Protein AF-A0A9W9EZK3-F1 (afdb_monomer_lite)

Secondary structure (DSSP, 8-state):
----HHHHHHHHHHHHHTTHHHHHHHHHHHH-TTSHHHHHHHHHHHHHHHHHHHHHHHHHHHHHHTT---

pLDDT: mean 82.79, std 8.2, range [50.56, 92.38]

Sequence (70 aa):
MGFGYKLAETQSFTAASNNFELAIVVTVATFGANSNQALASTVRPLIEVPVLLGLVYAVKFMAKRLDWKD

Radius of gyration: 16.81 Å; chains: 1; bounding box: 35×15×46 Å

Organism: NCBI:txid1131581

Structure (mmCIF, N/CA/C/O backbone):
data_AF-A0A9W9EZK3-F1
#
_entry.id   AF-A0A9W9EZK3-F1
#
loop_
_atom_site.group_PDB
_atom_site.id
_atom_site.type_symbol
_atom_site.label_atom_id
_atom_site.label_alt_id
_atom_site.label_comp_id
_atom_site.label_asym_id
_atom_site.label_entity_id
_atom_site.label_seq_id
_atom_site.pdbx_PDB_ins_code
_atom_site.Cartn_x
_atom_site.Cartn_y
_atom_site.Cartn_z
_atom_site.occupancy
_atom_site.B_iso_or_equiv
_atom_site.auth_seq_id
_atom_site.auth_comp_id
_atom_site.auth_asym_id
_atom_site.auth_atom_id
_atom_site.pdbx_PDB_model_num
ATOM 1 N N . MET A 1 1 ? 3.144 -11.278 22.932 1.00 50.56 1 MET A N 1
ATOM 2 C CA . MET A 1 1 ? 3.873 -10.073 22.479 1.00 50.56 1 MET A CA 1
ATOM 3 C C . MET A 1 1 ? 2.837 -9.003 22.189 1.00 50.56 1 MET A C 1
ATOM 5 O O . MET A 1 1 ? 2.180 -9.061 21.161 1.00 50.56 1 MET A O 1
ATOM 9 N N . GLY A 1 2 ? 2.583 -8.137 23.171 1.00 61.06 2 GLY A N 1
ATOM 10 C CA . GLY A 1 2 ? 1.539 -7.114 23.108 1.00 61.06 2 GLY A CA 1
ATOM 11 C C . GLY A 1 2 ? 2.056 -5.848 22.441 1.00 61.06 2 GLY A C 1
ATOM 12 O O . GLY A 1 2 ? 2.553 -4.956 23.121 1.00 61.06 2 GLY A O 1
ATOM 13 N N . PHE A 1 3 ? 1.944 -5.772 21.119 1.00 63.72 3 PHE A N 1
ATOM 14 C CA . PHE A 1 3 ? 1.979 -4.481 20.445 1.00 63.72 3 PHE A CA 1
ATOM 15 C C . PHE A 1 3 ? 0.592 -3.856 20.601 1.00 63.72 3 PHE A C 1
ATOM 17 O O . PHE A 1 3 ? -0.402 -4.476 20.230 1.00 63.72 3 PHE A O 1
ATOM 24 N N . GLY A 1 4 ? 0.513 -2.667 21.206 1.00 77.38 4 GLY A N 1
ATOM 25 C CA . GLY A 1 4 ? -0.752 -1.936 21.314 1.00 77.38 4 GLY A CA 1
ATOM 26 C C . GLY A 1 4 ? -1.361 -1.706 19.929 1.00 77.38 4 GLY A C 1
ATOM 27 O O . GLY A 1 4 ? -0.616 -1.554 18.957 1.00 77.38 4 GLY A O 1
ATOM 28 N N . TYR A 1 5 ? -2.693 -1.676 19.846 1.00 77.56 5 TYR A N 1
ATOM 29 C CA . TYR A 1 5 ? -3.467 -1.584 18.599 1.00 77.56 5 TYR A CA 1
ATOM 30 C C . TYR A 1 5 ? -2.901 -0.532 17.632 1.00 77.56 5 TYR A C 1
ATOM 32 O O . TYR A 1 5 ? -2.507 -0.853 16.514 1.00 77.56 5 TYR A O 1
ATOM 40 N N . LYS A 1 6 ? -2.665 0.681 18.137 1.00 79.19 6 LYS A N 1
ATOM 41 C CA . LYS A 1 6 ? -2.057 1.801 17.403 1.00 79.19 6 LYS A CA 1
ATOM 42 C C . LYS A 1 6 ? -0.711 1.476 16.732 1.00 79.19 6 LYS A C 1
ATOM 44 O O . LYS A 1 6 ? -0.408 1.963 15.642 1.00 79.19 6 LYS A O 1
ATOM 49 N N . LEU A 1 7 ? 0.126 0.682 17.398 1.00 83.19 7 LEU A N 1
ATOM 50 C CA . LEU A 1 7 ? 1.457 0.312 16.914 1.00 83.19 7 LEU A CA 1
ATOM 51 C C . LEU A 1 7 ? 1.348 -0.781 15.846 1.00 83.19 7 LEU A C 1
ATOM 53 O O . LEU A 1 7 ? 1.988 -0.673 14.804 1.00 83.19 7 LEU A O 1
ATOM 57 N N . ALA A 1 8 ? 0.482 -1.774 16.063 1.00 84.19 8 ALA A N 1
ATOM 58 C CA . ALA A 1 8 ? 0.199 -2.821 15.084 1.00 84.19 8 ALA A CA 1
ATOM 59 C C . ALA A 1 8 ? -0.443 -2.261 13.801 1.00 84.19 8 ALA A C 1
ATOM 61 O O . ALA A 1 8 ? -0.029 -2.636 12.704 1.00 84.19 8 ALA A O 1
ATOM 62 N N . GLU A 1 9 ? -1.386 -1.320 13.917 1.00 83.88 9 GLU A N 1
ATOM 63 C CA . GLU A 1 9 ? -1.985 -0.622 12.773 1.00 83.88 9 GLU A CA 1
ATOM 64 C C . GLU A 1 9 ? -0.926 0.126 11.961 1.00 83.88 9 GLU A C 1
ATOM 66 O O . GLU A 1 9 ? -0.765 -0.121 10.766 1.00 83.88 9 GLU A O 1
ATOM 71 N N . THR A 1 10 ? -0.150 0.996 12.616 1.00 85.50 10 THR A N 1
ATOM 72 C CA . THR A 1 10 ? 0.867 1.822 11.942 1.00 85.50 10 THR A CA 1
ATOM 73 C C . THR A 1 10 ? 1.909 0.958 11.228 1.00 85.50 10 THR A C 1
ATOM 75 O O . THR A 1 10 ? 2.289 1.255 10.094 1.00 85.50 10 THR A O 1
ATOM 78 N N . GLN A 1 11 ? 2.347 -0.137 11.859 1.00 86.94 11 GLN A N 1
ATOM 79 C CA . GLN A 1 11 ? 3.285 -1.085 11.253 1.00 86.94 11 GLN A CA 1
ATOM 80 C C . GLN A 1 11 ? 2.665 -1.814 10.055 1.00 86.94 11 GLN A C 1
ATOM 82 O O . GLN A 1 11 ? 3.324 -1.954 9.029 1.00 86.94 11 GLN A O 1
ATOM 87 N N . SER A 1 12 ? 1.395 -2.215 10.143 1.00 84.56 12 SER A N 1
ATOM 88 C CA . SER A 1 12 ? 0.693 -2.904 9.051 1.00 84.56 12 SER A CA 1
ATOM 89 C C . SER A 1 12 ? 0.518 -2.004 7.823 1.00 84.56 12 SER A C 1
ATOM 91 O O . SER A 1 12 ? 0.805 -2.433 6.706 1.00 84.56 12 SER A O 1
ATOM 93 N N . PHE A 1 13 ? 0.120 -0.740 8.017 1.00 83.88 13 PHE A N 1
ATOM 94 C CA . PHE A 1 13 ? -0.007 0.234 6.925 1.00 83.88 13 PHE A CA 1
ATOM 95 C C . PHE A 1 13 ? 1.351 0.598 6.308 1.00 83.88 13 PHE A C 1
ATOM 97 O O . PHE A 1 13 ? 1.471 0.676 5.087 1.00 83.88 13 PHE A O 1
ATOM 104 N N . THR A 1 14 ? 2.392 0.752 7.132 1.00 86.25 14 THR A N 1
ATOM 105 C CA . THR A 1 14 ? 3.759 1.022 6.648 1.00 86.25 14 THR A CA 1
ATOM 106 C C . THR A 1 14 ? 4.311 -0.153 5.840 1.00 86.25 14 THR A C 1
ATOM 108 O O . THR A 1 14 ? 4.845 0.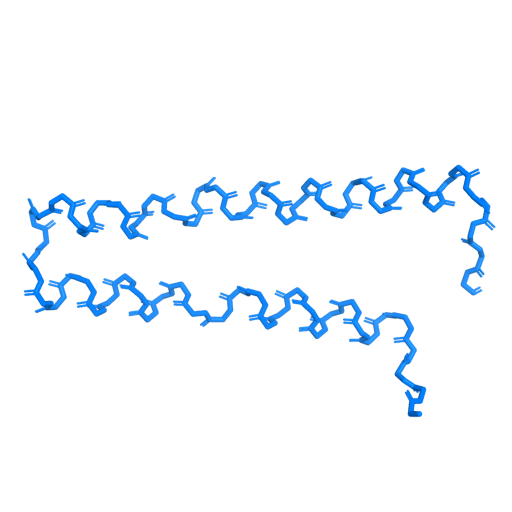034 4.748 1.00 86.25 14 THR A O 1
ATOM 111 N N . ALA A 1 15 ? 4.156 -1.380 6.346 1.00 83.50 15 ALA A N 1
ATOM 112 C CA . ALA A 1 15 ? 4.634 -2.582 5.672 1.00 83.50 15 ALA A CA 1
ATOM 113 C C . ALA A 1 15 ? 3.917 -2.828 4.335 1.00 83.50 15 ALA A C 1
ATOM 115 O O . ALA A 1 15 ? 4.554 -3.267 3.378 1.00 83.50 15 ALA A O 1
ATOM 116 N N . ALA A 1 16 ? 2.620 -2.511 4.248 1.00 82.44 16 ALA A N 1
ATOM 117 C CA . ALA A 1 16 ? 1.855 -2.631 3.009 1.00 82.44 16 ALA A CA 1
ATOM 118 C C . ALA A 1 16 ? 2.358 -1.681 1.901 1.00 82.44 16 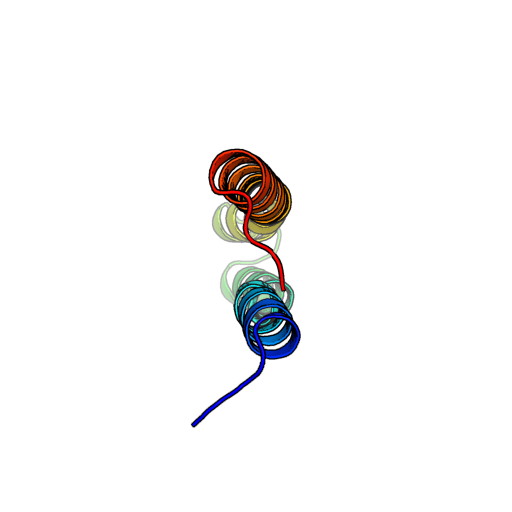ALA A C 1
ATOM 120 O O . ALA A 1 16 ? 2.363 -2.072 0.735 1.00 82.44 16 ALA A O 1
ATOM 121 N N . SER A 1 17 ? 2.844 -0.487 2.267 1.00 77.50 17 SER A N 1
ATOM 122 C CA . SER A 1 17 ? 3.145 0.597 1.317 1.00 77.50 17 SER A CA 1
ATOM 123 C C . SER A 1 17 ? 4.615 0.687 0.850 1.00 77.50 17 SER A C 1
ATOM 125 O O . SER A 1 17 ? 4.916 1.340 -0.145 1.00 77.50 17 SER A O 1
ATOM 127 N N . ASN A 1 18 ? 5.560 -0.009 1.493 1.00 80.94 18 ASN A N 1
ATOM 128 C CA . ASN A 1 18 ? 7.005 0.251 1.326 1.00 80.94 18 ASN A CA 1
ATOM 129 C C . ASN A 1 18 ? 7.629 -0.118 -0.048 1.00 80.94 18 ASN A C 1
ATOM 131 O O . ASN A 1 18 ? 8.728 0.320 -0.365 1.00 80.94 18 ASN A O 1
ATOM 135 N N . ASN A 1 19 ? 6.981 -0.935 -0.885 1.00 83.81 19 ASN A N 1
ATOM 136 C CA . ASN A 1 19 ? 7.627 -1.494 -2.090 1.00 83.81 19 ASN A CA 1
ATOM 137 C C . ASN A 1 19 ? 7.177 -0.879 -3.425 1.00 83.81 19 ASN A C 1
ATOM 139 O O . ASN A 1 19 ? 7.550 -1.384 -4.486 1.00 83.81 19 ASN A O 1
ATOM 143 N N . PHE A 1 20 ? 6.379 0.190 -3.412 1.00 83.69 20 PHE A N 1
ATOM 144 C CA . PHE A 1 20 ? 5.813 0.751 -4.644 1.00 83.69 20 PHE A CA 1
ATOM 145 C C . PHE A 1 20 ? 6.835 1.487 -5.499 1.00 83.69 20 PHE A C 1
ATOM 147 O O . PHE A 1 20 ? 6.918 1.242 -6.703 1.00 83.69 20 PHE A O 1
ATOM 154 N N . GLU A 1 21 ? 7.650 2.335 -4.881 1.00 84.00 21 GLU A N 1
ATOM 155 C CA . GLU A 1 21 ? 8.666 3.110 -5.593 1.00 84.00 21 GLU A CA 1
ATOM 156 C C . GLU A 1 21 ? 9.704 2.188 -6.243 1.00 84.00 21 GLU A C 1
ATOM 158 O O . GLU A 1 21 ? 9.996 2.317 -7.432 1.00 84.00 21 GLU A O 1
ATOM 163 N N . LEU A 1 22 ? 10.176 1.173 -5.508 1.00 88.12 22 LEU A N 1
ATOM 164 C CA . LEU A 1 22 ? 11.108 0.179 -6.040 1.00 88.12 22 LEU A CA 1
ATOM 165 C C . LEU A 1 22 ? 10.488 -0.646 -7.179 1.00 88.12 22 LEU A C 1
ATOM 167 O O . LEU A 1 22 ? 11.164 -0.910 -8.171 1.00 88.12 22 LEU A O 1
ATOM 171 N N . ALA A 1 23 ? 9.209 -1.026 -7.080 1.00 85.50 23 ALA A N 1
ATOM 172 C CA . ALA A 1 23 ? 8.526 -1.774 -8.137 1.00 85.50 23 ALA A CA 1
ATOM 173 C C . ALA A 1 23 ? 8.446 -0.979 -9.451 1.00 85.50 23 ALA A C 1
ATOM 175 O O . ALA A 1 23 ? 8.694 -1.538 -10.522 1.00 85.50 23 ALA A O 1
ATOM 176 N N . ILE A 1 24 ? 8.171 0.327 -9.373 1.00 85.00 24 ILE A N 1
ATOM 177 C CA . ILE A 1 24 ? 8.153 1.218 -10.542 1.00 85.00 24 ILE A CA 1
ATOM 178 C C . ILE A 1 24 ? 9.556 1.329 -11.138 1.00 85.00 24 ILE A C 1
ATOM 180 O O . ILE A 1 24 ? 9.728 1.119 -12.340 1.00 85.00 24 ILE A O 1
ATOM 184 N N . VAL A 1 25 ? 10.562 1.577 -10.296 1.00 90.56 25 VAL A N 1
ATOM 185 C CA . VAL A 1 25 ? 11.965 1.694 -10.720 1.00 90.56 25 VAL A CA 1
ATOM 186 C C . VAL A 1 25 ? 12.441 0.423 -11.426 1.00 90.56 25 VAL A C 1
ATOM 188 O O . VAL A 1 25 ? 12.972 0.503 -12.531 1.00 90.56 25 VAL A O 1
ATOM 191 N N . VAL A 1 26 ? 12.205 -0.754 -10.841 1.00 90.81 26 VAL A N 1
ATOM 192 C CA . VAL A 1 26 ? 12.618 -2.042 -11.425 1.00 90.81 26 VAL A CA 1
ATOM 193 C C . VAL A 1 26 ? 11.895 -2.310 -12.742 1.00 90.81 26 VAL A C 1
ATOM 195 O O . VAL A 1 26 ? 12.517 -2.758 -13.707 1.00 90.81 26 VAL A O 1
ATOM 198 N N . THR A 1 27 ? 10.598 -2.012 -12.819 1.00 87.94 27 THR A N 1
ATOM 199 C CA . THR A 1 27 ? 9.808 -2.268 -14.029 1.00 87.94 27 THR A CA 1
ATOM 200 C C . THR A 1 27 ? 10.224 -1.355 -15.183 1.00 87.94 27 THR A C 1
ATOM 202 O O . THR A 1 27 ? 10.382 -1.819 -16.312 1.00 87.94 27 THR A O 1
ATOM 205 N N . VAL A 1 28 ? 10.476 -0.072 -14.907 1.00 88.12 28 VAL A N 1
ATOM 206 C CA . VAL A 1 28 ? 10.988 0.878 -15.907 1.00 88.12 28 VAL A CA 1
ATOM 207 C C . VAL A 1 28 ? 12.413 0.509 -16.335 1.00 88.12 28 VAL A C 1
ATOM 209 O O . VAL A 1 28 ? 12.718 0.567 -17.524 1.00 88.12 28 VAL A O 1
ATOM 212 N N . ALA A 1 29 ? 13.269 0.083 -15.400 1.00 90.00 29 ALA A N 1
ATOM 213 C CA . ALA A 1 29 ? 14.653 -0.296 -15.688 1.00 90.00 29 ALA A CA 1
ATOM 214 C C . ALA A 1 29 ? 14.778 -1.581 -16.527 1.00 90.00 29 ALA A C 1
ATOM 216 O O . ALA A 1 29 ? 15.709 -1.701 -17.318 1.00 90.00 29 ALA A O 1
ATOM 217 N N . THR A 1 30 ?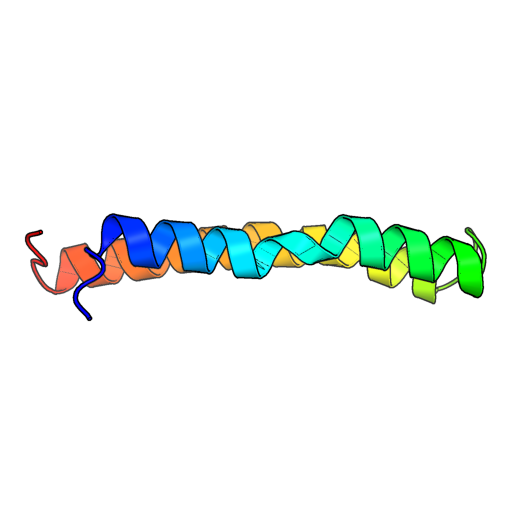 13.858 -2.538 -16.367 1.00 90.12 30 THR A N 1
ATOM 218 C CA . THR A 1 30 ? 13.904 -3.839 -17.064 1.00 90.12 30 THR A CA 1
ATOM 219 C C . THR A 1 30 ? 13.126 -3.857 -18.379 1.00 90.12 30 THR A C 1
ATOM 221 O O . THR A 1 30 ? 13.596 -4.450 -19.347 1.00 90.12 30 THR A O 1
ATOM 224 N N . PHE A 1 31 ? 11.959 -3.205 -18.442 1.00 85.06 31 PHE A N 1
ATOM 225 C CA . PHE A 1 31 ? 11.077 -3.233 -19.618 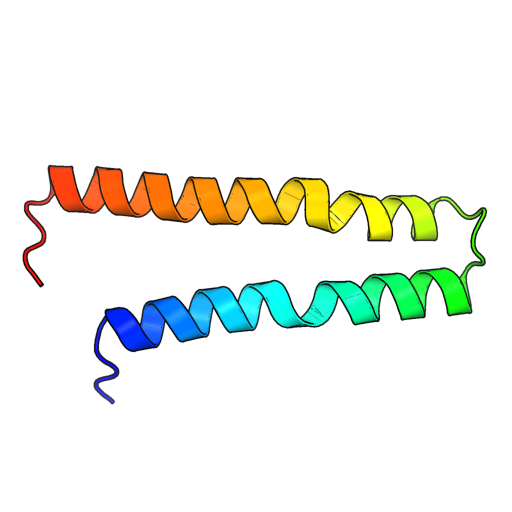1.00 85.06 31 PHE A CA 1
ATOM 226 C C . PHE A 1 31 ? 11.093 -1.934 -20.437 1.00 85.06 31 PHE A C 1
ATOM 228 O O . PHE A 1 31 ? 10.546 -1.908 -21.538 1.00 85.06 31 PHE A O 1
ATOM 235 N N . GLY A 1 32 ? 11.724 -0.869 -19.935 1.00 83.06 32 GLY A N 1
ATOM 236 C CA . GLY A 1 32 ? 11.736 0.450 -20.565 1.00 83.06 32 GLY A CA 1
ATOM 237 C C . GLY A 1 32 ? 10.471 1.271 -20.280 1.00 83.06 32 GLY A C 1
ATOM 238 O O . GLY A 1 32 ? 9.401 0.743 -19.979 1.00 83.06 32 GLY A O 1
ATOM 239 N N . ALA A 1 33 ? 10.587 2.596 -20.396 1.00 79.06 33 ALA A N 1
ATOM 240 C CA . ALA A 1 33 ? 9.539 3.540 -19.987 1.00 79.06 33 ALA A CA 1
ATOM 241 C C . ALA A 1 33 ? 8.251 3.490 -20.837 1.00 79.06 33 ALA A C 1
ATOM 243 O O . ALA A 1 33 ? 7.183 3.821 -20.336 1.00 79.06 33 ALA A O 1
ATOM 244 N N . ASN A 1 34 ? 8.332 3.055 -22.100 1.00 81.56 34 ASN A N 1
ATOM 245 C CA . ASN A 1 34 ? 7.180 2.969 -23.015 1.00 81.56 34 ASN A CA 1
ATOM 246 C C . ASN A 1 34 ? 6.463 1.610 -22.980 1.00 81.56 34 ASN A C 1
ATOM 248 O O . ASN A 1 34 ? 5.641 1.317 -23.845 1.00 81.56 34 ASN A O 1
ATOM 252 N N . SER A 1 35 ? 6.804 0.752 -22.022 1.00 81.31 35 SER A N 1
ATOM 253 C CA . SER A 1 35 ? 6.274 -0.604 -21.960 1.00 81.31 35 SER A CA 1
ATOM 254 C C . SER A 1 35 ? 4.994 -0.693 -21.127 1.00 81.31 35 SER A C 1
ATOM 256 O O . SER A 1 35 ? 4.835 0.004 -20.122 1.00 81.31 35 SER A O 1
ATOM 258 N N . ASN A 1 36 ? 4.088 -1.600 -21.501 1.00 83.50 36 ASN A N 1
ATOM 259 C CA . ASN A 1 36 ? 2.815 -1.808 -20.798 1.00 83.50 36 ASN A CA 1
ATOM 260 C C . ASN A 1 36 ? 3.020 -2.233 -19.334 1.00 83.50 36 ASN A C 1
ATOM 262 O O . ASN A 1 36 ? 2.200 -1.916 -18.472 1.00 83.50 36 ASN A O 1
ATOM 266 N N . GLN A 1 37 ? 4.134 -2.906 -19.033 1.00 86.19 37 GLN A N 1
ATOM 267 C CA . GLN A 1 37 ? 4.538 -3.258 -17.674 1.00 86.19 37 GLN A CA 1
ATOM 268 C C . GLN A 1 37 ? 4.838 -2.001 -16.838 1.00 86.19 37 GLN A C 1
ATOM 270 O O . GLN A 1 37 ? 4.380 -1.901 -15.700 1.00 86.19 37 GLN A O 1
ATOM 275 N N . ALA A 1 38 ? 5.555 -1.019 -17.400 1.00 83.00 38 ALA A N 1
ATOM 276 C CA . ALA A 1 38 ? 5.894 0.229 -16.710 1.00 83.00 38 ALA A CA 1
ATOM 277 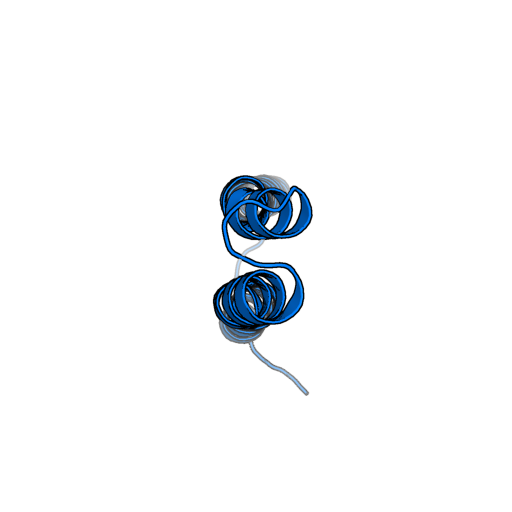C C . ALA A 1 38 ? 4.640 1.058 -16.390 1.00 83.00 38 ALA A C 1
ATOM 279 O O . ALA A 1 38 ? 4.507 1.588 -15.282 1.00 83.00 38 ALA A O 1
ATOM 280 N N . LEU A 1 39 ? 3.677 1.090 -17.319 1.00 84.44 39 LEU A N 1
ATOM 281 C CA . LEU A 1 39 ? 2.371 1.708 -17.092 1.00 84.44 39 LEU A CA 1
ATOM 282 C C . LEU A 1 39 ? 1.604 0.993 -15.969 1.00 84.44 39 LEU A C 1
ATOM 284 O O . LEU A 1 39 ? 1.144 1.643 -15.034 1.00 84.44 39 LEU A O 1
ATOM 288 N N . ALA A 1 40 ? 1.527 -0.341 -16.001 1.00 86.00 40 ALA A N 1
ATOM 289 C CA . ALA A 1 40 ? 0.849 -1.121 -14.965 1.00 86.00 40 ALA A CA 1
ATOM 290 C C . ALA A 1 40 ? 1.466 -0.915 -13.568 1.00 86.00 40 ALA A C 1
ATOM 292 O O . ALA A 1 40 ? 0.737 -0.766 -12.585 1.00 86.00 40 ALA A O 1
ATOM 293 N N . SER A 1 41 ? 2.799 -0.842 -13.475 1.00 85.19 41 SER A N 1
ATOM 294 C CA . SER A 1 41 ? 3.485 -0.571 -12.207 1.00 85.19 41 SER A CA 1
ATOM 295 C C . SER A 1 41 ? 3.196 0.836 -11.674 1.00 85.19 41 SER A C 1
ATOM 297 O O . SER A 1 41 ? 3.071 1.008 -10.464 1.00 85.19 41 SER A O 1
ATOM 299 N N . THR A 1 42 ? 3.055 1.827 -12.557 1.00 84.25 42 THR A N 1
ATOM 300 C CA . THR A 1 42 ? 2.774 3.228 -12.188 1.00 84.25 42 THR A CA 1
ATOM 301 C C . THR A 1 42 ? 1.299 3.462 -11.851 1.00 84.25 42 THR A C 1
ATOM 303 O O . THR A 1 42 ? 0.973 4.360 -11.082 1.00 84.25 42 THR A O 1
ATOM 306 N N . VAL A 1 43 ? 0.393 2.638 -12.386 1.00 87.69 43 VAL A N 1
ATOM 307 C CA . VAL A 1 43 ? -1.044 2.671 -12.062 1.00 87.69 43 VAL A CA 1
ATOM 308 C C . VAL A 1 43 ? -1.341 1.973 -10.726 1.00 87.69 43 VAL A C 1
ATOM 310 O O . VAL A 1 43 ? -2.338 2.275 -10.079 1.00 87.69 43 VAL A O 1
ATOM 313 N N . ARG A 1 44 ? -0.462 1.083 -10.251 1.00 84.38 44 ARG A N 1
ATOM 314 C CA . ARG A 1 44 ? -0.634 0.317 -9.002 1.00 84.38 44 ARG A CA 1
ATOM 315 C C . ARG A 1 44 ? -0.897 1.176 -7.742 1.00 84.38 44 ARG A C 1
ATOM 317 O O . ARG A 1 44 ? -1.829 0.830 -7.013 1.00 84.38 44 ARG A O 1
ATOM 324 N N . PRO A 1 45 ? -0.176 2.291 -7.482 1.00 86.81 45 PRO A N 1
ATOM 325 C CA . PRO A 1 45 ? -0.476 3.200 -6.367 1.00 86.81 45 PRO A CA 1
ATOM 326 C C . PRO A 1 45 ? -1.888 3.794 -6.430 1.00 86.81 45 PRO A C 1
ATOM 328 O O . PRO A 1 45 ? -2.510 4.049 -5.401 1.00 86.81 45 PRO A O 1
ATOM 331 N N . LEU A 1 46 ? -2.419 3.983 -7.643 1.00 88.50 46 LEU A N 1
ATOM 332 C CA . LEU A 1 46 ? -3.741 4.567 -7.866 1.00 88.50 46 LEU A CA 1
ATOM 333 C C . LEU A 1 46 ? -4.868 3.680 -7.316 1.00 88.50 46 LEU A C 1
ATOM 335 O O . LEU A 1 46 ? -5.933 4.191 -6.993 1.00 88.50 46 LEU A O 1
ATOM 339 N N . ILE A 1 47 ? -4.632 2.368 -7.196 1.00 86.62 47 ILE A N 1
ATOM 340 C CA . ILE A 1 47 ? -5.557 1.406 -6.581 1.00 86.62 47 ILE A CA 1
ATOM 341 C C . ILE A 1 47 ? -5.212 1.192 -5.104 1.00 86.62 47 ILE A C 1
ATOM 343 O O . ILE A 1 47 ? -6.098 1.049 -4.267 1.00 86.62 47 ILE A O 1
ATOM 347 N N . GLU A 1 48 ? -3.929 1.173 -4.762 1.00 85.38 48 GLU A N 1
ATOM 348 C CA . GLU A 1 48 ? -3.483 0.882 -3.403 1.00 85.38 48 GLU A CA 1
ATOM 349 C C . GLU A 1 48 ? -3.902 1.961 -2.392 1.00 85.38 48 GLU A C 1
ATOM 351 O O . GLU A 1 48 ? -4.468 1.638 -1.347 1.00 85.38 48 GLU A O 1
ATOM 356 N N . VAL A 1 49 ? -3.694 3.242 -2.718 1.00 88.75 49 VAL A N 1
ATOM 357 C CA . VAL A 1 49 ? -4.068 4.366 -1.846 1.00 88.75 49 VAL A CA 1
ATOM 358 C C . VAL A 1 49 ? -5.565 4.349 -1.493 1.00 88.75 49 VAL A C 1
ATOM 360 O O . VAL A 1 49 ? -5.888 4.402 -0.301 1.00 88.75 49 VAL A O 1
ATOM 363 N N . PRO A 1 50 ? -6.510 4.228 -2.452 1.00 88.62 50 PRO A N 1
ATOM 364 C CA . PRO A 1 50 ? -7.929 4.155 -2.113 1.00 88.62 50 PRO A CA 1
ATOM 365 C C . PRO A 1 50 ? -8.315 2.860 -1.392 1.00 88.62 50 PRO A C 1
ATOM 367 O O . PRO A 1 50 ? -9.222 2.894 -0.562 1.00 88.62 50 PRO A O 1
ATOM 370 N N . VAL A 1 51 ? -7.636 1.735 -1.645 1.00 89.62 51 VAL A N 1
ATOM 371 C CA . VAL A 1 51 ? -7.870 0.485 -0.902 1.00 89.62 51 VAL A CA 1
ATOM 372 C C . VAL A 1 51 ? -7.493 0.641 0.571 1.00 89.62 51 VAL A C 1
ATOM 374 O O . VAL A 1 51 ? -8.286 0.279 1.441 1.00 89.62 51 VAL A O 1
ATOM 377 N N . LEU A 1 52 ? -6.328 1.222 0.868 1.00 89.12 52 LEU A N 1
ATOM 378 C CA . LEU A 1 52 ? -5.878 1.462 2.244 1.00 89.12 52 LEU A CA 1
ATOM 379 C C . LEU A 1 52 ? -6.803 2.452 2.966 1.00 89.12 52 LEU A C 1
ATOM 381 O O . LEU A 1 52 ? -7.204 2.201 4.102 1.00 89.12 52 LEU A O 1
ATOM 385 N N . LEU A 1 53 ? -7.222 3.526 2.288 1.00 90.56 53 LEU A N 1
ATOM 386 C CA . LEU A 1 53 ? -8.242 4.450 2.799 1.00 90.56 53 LEU A CA 1
ATOM 387 C C . LEU A 1 53 ? -9.570 3.733 3.078 1.00 90.56 53 LEU A C 1
ATOM 389 O O . LEU A 1 53 ? -10.156 3.914 4.145 1.00 90.56 53 LEU A O 1
ATOM 393 N N . GLY A 1 54 ? -10.033 2.892 2.153 1.00 92.38 54 GLY A N 1
ATOM 394 C CA . GLY A 1 54 ? -11.252 2.098 2.309 1.00 92.38 54 GLY A CA 1
ATOM 395 C C . GLY A 1 54 ? -11.189 1.155 3.511 1.00 92.38 54 GLY A C 1
ATOM 396 O O . GLY A 1 54 ? -12.153 1.070 4.269 1.00 92.38 54 GLY A O 1
ATOM 397 N N . LEU A 1 55 ? -10.040 0.515 3.736 1.00 88.69 55 LEU A N 1
ATOM 398 C CA . LEU A 1 55 ? -9.771 -0.309 4.918 1.00 88.69 55 LEU A CA 1
ATOM 399 C C . LEU A 1 55 ? -9.864 0.502 6.212 1.00 88.69 55 LEU A C 1
ATOM 401 O O . LEU A 1 55 ? -10.552 0.074 7.135 1.00 88.69 55 LEU A O 1
ATOM 405 N N . VAL A 1 56 ? -9.261 1.694 6.269 1.00 88.56 56 VAL A N 1
ATOM 406 C CA . VAL A 1 56 ? -9.387 2.587 7.435 1.00 88.56 56 VAL A CA 1
ATOM 407 C C . VAL A 1 56 ? -10.852 2.939 7.693 1.00 88.56 56 VAL A C 1
ATOM 409 O O . VAL A 1 56 ? -11.311 2.853 8.832 1.00 88.56 56 VAL A O 1
ATOM 412 N N . TYR A 1 57 ? -11.616 3.295 6.656 1.00 90.88 57 TYR A N 1
ATOM 413 C CA . TYR A 1 57 ? -13.043 3.601 6.804 1.00 90.88 57 TYR A CA 1
ATOM 414 C C . TYR A 1 57 ? -13.869 2.387 7.236 1.00 90.88 57 TYR A C 1
ATOM 416 O O . TYR A 1 57 ? -14.746 2.533 8.089 1.00 90.88 57 TYR A O 1
ATOM 424 N N . ALA A 1 58 ? -13.587 1.202 6.695 1.00 88.81 58 ALA A N 1
ATOM 425 C CA . ALA A 1 58 ? -14.257 -0.041 7.063 1.00 88.81 58 ALA A CA 1
ATOM 426 C C . ALA A 1 58 ? -13.985 -0.408 8.527 1.00 88.81 58 ALA A C 1
ATOM 428 O O . ALA A 1 58 ? -14.921 -0.706 9.270 1.00 88.81 58 ALA A O 1
ATOM 429 N N . VAL A 1 59 ? -12.729 -0.301 8.967 1.00 86.88 59 VAL A N 1
ATOM 430 C CA . VAL A 1 59 ? -12.336 -0.508 10.366 1.00 86.88 59 VAL A CA 1
ATOM 431 C C . VAL A 1 59 ? -13.008 0.525 11.266 1.00 86.88 59 VAL A C 1
ATOM 433 O O . VAL A 1 59 ? -13.620 0.146 12.258 1.00 86.88 59 VAL A O 1
ATOM 436 N N . LYS A 1 60 ? -13.020 1.812 10.890 1.00 85.56 60 LYS A N 1
ATOM 437 C CA . LYS A 1 60 ? -13.738 2.858 11.641 1.00 85.56 60 LYS A CA 1
ATOM 438 C C . LYS A 1 60 ? -15.239 2.590 11.748 1.00 85.56 60 LYS A C 1
ATOM 440 O O . LYS A 1 60 ? -15.842 2.833 12.794 1.00 85.56 60 LYS A O 1
ATOM 445 N N . PHE A 1 61 ? -15.856 2.122 10.667 1.00 87.31 61 PHE A N 1
ATOM 446 C CA . PHE A 1 61 ? -17.272 1.770 10.644 1.00 87.31 61 PHE A CA 1
ATOM 447 C C . PHE A 1 61 ? -17.560 0.580 11.565 1.00 87.31 61 PHE A C 1
ATOM 449 O O . PHE A 1 61 ? -18.520 0.619 12.334 1.00 87.31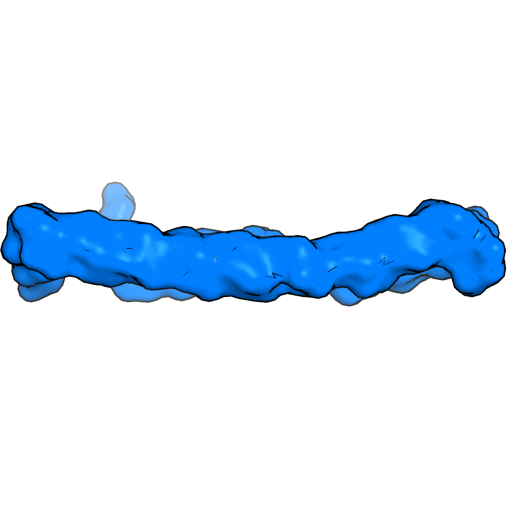 61 PHE A O 1
ATOM 456 N N . MET A 1 62 ? -16.701 -0.440 11.531 1.00 84.88 62 MET A N 1
ATOM 457 C CA . MET A 1 62 ? -16.802 -1.624 12.380 1.00 84.88 62 MET A CA 1
ATOM 458 C C . MET A 1 62 ? -16.555 -1.290 13.858 1.00 84.88 62 MET A C 1
ATOM 460 O O . MET A 1 62 ? -17.335 -1.705 14.709 1.00 84.88 62 MET A O 1
ATOM 464 N N . ALA A 1 63 ? -15.555 -0.460 14.163 1.00 82.38 63 ALA A N 1
ATOM 465 C CA . ALA A 1 63 ? -15.271 0.027 15.513 1.00 82.38 63 ALA A CA 1
ATOM 466 C C . ALA A 1 63 ? -16.458 0.810 16.095 1.00 82.38 63 ALA A C 1
ATOM 468 O O . ALA A 1 63 ? -16.860 0.571 17.231 1.00 82.38 63 ALA A O 1
ATOM 469 N N . LYS A 1 64 ? -17.097 1.673 15.288 1.00 80.56 64 LYS A N 1
ATOM 470 C CA . LYS A 1 64 ? -18.323 2.387 15.683 1.00 80.56 64 LYS A CA 1
ATOM 471 C C . LYS A 1 64 ? -19.506 1.442 15.924 1.00 80.56 64 LYS A C 1
ATOM 473 O O . LYS A 1 64 ? -20.351 1.728 16.765 1.00 80.56 64 LYS A O 1
ATOM 478 N N . ARG A 1 65 ? -19.609 0.348 15.162 1.00 78.88 65 ARG A N 1
ATOM 479 C CA . ARG A 1 65 ? -20.677 -0.657 15.310 1.00 78.88 65 ARG A CA 1
ATOM 480 C C . ARG A 1 65 ? -20.477 -1.563 16.523 1.00 78.88 65 ARG A C 1
ATOM 482 O O . ARG A 1 65 ? -21.470 -2.000 17.091 1.00 78.88 65 ARG A O 1
ATOM 489 N N . LEU A 1 66 ? -19.229 -1.845 16.884 1.00 78.69 66 LEU A N 1
ATOM 490 C CA . LEU A 1 66 ? -18.861 -2.752 17.972 1.00 78.69 66 LEU A CA 1
ATOM 491 C C . LEU A 1 66 ? -18.586 -2.034 19.307 1.00 78.69 66 LEU A C 1
ATOM 493 O O . LEU A 1 66 ? -18.172 -2.700 20.248 1.00 78.69 66 LEU A O 1
ATOM 497 N N . ASP A 1 67 ? -18.811 -0.712 19.392 1.00 68.75 67 ASP A N 1
ATOM 498 C CA . ASP A 1 67 ? -18.439 0.147 20.538 1.00 68.75 67 ASP A CA 1
ATOM 499 C C . ASP A 1 67 ? -17.011 -0.145 21.024 1.00 68.75 67 ASP A C 1
ATOM 501 O O . ASP A 1 67 ? -16.734 -0.304 22.212 1.00 68.75 67 ASP A O 1
ATOM 505 N N . TRP A 1 68 ? -16.094 -0.311 20.066 1.00 66.62 68 TRP A N 1
ATOM 506 C CA . TRP A 1 68 ? -14.735 -0.719 20.380 1.00 66.62 68 TRP A CA 1
ATOM 507 C C . TRP A 1 68 ? -14.031 0.454 21.059 1.00 66.62 68 TRP A C 1
ATOM 509 O O . TRP A 1 68 ? -13.712 1.463 20.428 1.00 66.62 68 TRP A O 1
ATOM 519 N N . LYS A 1 69 ? -13.876 0.342 22.375 1.00 60.19 69 LYS A N 1
ATOM 520 C CA . LYS A 1 69 ? -13.210 1.318 23.226 1.00 60.19 69 LYS A CA 1
ATOM 521 C C . LYS A 1 69 ? -11.766 0.853 23.410 1.00 60.19 69 LYS A C 1
ATOM 523 O O . LYS A 1 69 ? -11.559 -0.215 23.986 1.00 60.19 69 LYS A O 1
ATOM 528 N N . ASP A 1 70 ? -10.821 1.605 22.845 1.00 57.00 70 ASP A N 1
ATOM 529 C CA . ASP A 1 70 ? -9.383 1.473 23.137 1.00 57.00 70 ASP A CA 1
ATOM 530 C C . ASP A 1 70 ? -9.105 1.551 24.649 1.00 57.00 70 ASP A C 1
ATOM 532 O O . ASP A 1 70 ? -9.751 2.386 25.334 1.00 57.00 70 ASP A O 1
#

Foldseek 3Di:
DDDDPVRVLVVVLCVLPPCLVVLLVVQCVPVNCPDPSNVVSVCVVVVVVVVSVVVVVVVVVVCVVVVPDD

InterPro domains:
  IPR004706 Arsenical-resistance protein Acr3 [PTHR43057] (1-69)
  IPR038770 Sodium/solute symporter superfamily [G3DSA:1.20.1530.20] (1-61)